Protein AF-T2I6U8-F1 (afdb_monomer_lite)

Structure (mmCIF, N/CA/C/O backbone):
data_AF-T2I6U8-F1
#
_entry.id   AF-T2I6U8-F1
#
loop_
_atom_site.group_PDB
_atom_site.id
_atom_site.type_symbol
_atom_site.label_atom_id
_atom_site.label_alt_id
_atom_site.label_comp_id
_atom_site.label_asym_id
_atom_site.label_entity_id
_atom_site.label_seq_id
_atom_site.pdbx_PDB_ins_code
_atom_site.Cartn_x
_atom_site.Cartn_y
_atom_site.Cartn_z
_atom_site.occupancy
_atom_site.B_iso_or_equiv
_atom_site.auth_seq_id
_atom_site.auth_comp_id
_atom_site.auth_asym_id
_atom_site.auth_atom_id
_atom_site.pdbx_PDB_model_num
ATOM 1 N N . MET A 1 1 ? 5.073 -19.945 -10.254 1.00 61.41 1 MET A N 1
ATOM 2 C CA . MET A 1 1 ? 5.795 -19.226 -9.179 1.00 61.41 1 MET A CA 1
ATOM 3 C C . MET A 1 1 ? 4.793 -18.905 -8.084 1.00 61.41 1 MET A C 1
ATOM 5 O O . MET A 1 1 ? 3.661 -18.589 -8.426 1.00 61.41 1 MET A O 1
ATOM 9 N N . CYS A 1 2 ? 5.161 -19.026 -6.810 1.00 73.31 2 CYS A N 1
ATOM 10 C CA . CYS A 1 2 ? 4.276 -18.641 -5.708 1.00 73.31 2 CYS A CA 1
ATOM 11 C C . CYS A 1 2 ? 4.266 -17.113 -5.572 1.00 73.31 2 CYS A C 1
ATOM 13 O O . CYS A 1 2 ? 5.336 -16.506 -5.599 1.00 73.31 2 CYS A O 1
ATOM 15 N N . LYS A 1 3 ? 3.078 -16.510 -5.447 1.00 84.19 3 LYS A N 1
ATOM 16 C CA . LYS A 1 3 ? 2.927 -15.078 -5.153 1.00 84.19 3 LYS A CA 1
ATOM 17 C C . LYS A 1 3 ? 3.488 -14.791 -3.758 1.00 84.19 3 LYS A C 1
ATOM 19 O O . LYS A 1 3 ? 3.182 -15.533 -2.821 1.00 84.19 3 LYS A O 1
ATOM 24 N N . ASN A 1 4 ? 4.291 -13.739 -3.614 1.00 93.31 4 ASN A N 1
ATOM 25 C CA . ASN A 1 4 ? 4.699 -13.263 -2.295 1.00 93.31 4 ASN A CA 1
ATOM 26 C C . ASN A 1 4 ? 3.631 -12.337 -1.716 1.00 93.31 4 ASN A C 1
ATOM 28 O O . ASN A 1 4 ? 2.903 -11.666 -2.446 1.00 93.31 4 ASN A O 1
ATOM 32 N N . PHE A 1 5 ? 3.586 -12.276 -0.387 1.00 95.69 5 PHE A N 1
ATOM 33 C CA . PHE A 1 5 ? 2.712 -11.375 0.351 1.00 95.69 5 PHE A CA 1
ATOM 34 C C . PHE A 1 5 ? 3.554 -10.385 1.153 1.00 95.69 5 PHE A C 1
ATOM 36 O O . PHE A 1 5 ? 4.497 -10.782 1.842 1.00 95.69 5 PHE A O 1
ATOM 43 N N . LEU A 1 6 ? 3.204 -9.101 1.089 1.00 95.88 6 LEU A N 1
ATOM 44 C CA . LEU A 1 6 ? 3.786 -8.056 1.930 1.00 95.88 6 LEU A CA 1
ATOM 45 C C . LEU A 1 6 ? 2.685 -7.341 2.707 1.00 95.88 6 LEU A C 1
ATOM 47 O O . LEU A 1 6 ? 1.746 -6.827 2.114 1.00 95.88 6 LEU A O 1
ATOM 51 N N . LEU A 1 7 ? 2.833 -7.242 4.025 1.00 97.19 7 LEU A N 1
ATOM 52 C CA . LEU A 1 7 ? 1.976 -6.390 4.843 1.00 97.19 7 LEU A CA 1
ATOM 53 C C . LEU A 1 7 ? 2.547 -4.972 4.894 1.00 97.19 7 LEU A C 1
ATOM 55 O O . LEU A 1 7 ? 3.719 -4.791 5.239 1.00 97.19 7 LEU A O 1
ATOM 59 N N . ILE A 1 8 ? 1.724 -3.970 4.588 1.00 96.50 8 ILE A N 1
ATOM 60 C CA . ILE A 1 8 ? 2.087 -2.561 4.755 1.00 96.50 8 ILE A CA 1
ATOM 61 C C . ILE A 1 8 ? 1.069 -1.829 5.624 1.00 96.50 8 ILE A C 1
ATOM 63 O O . ILE A 1 8 ? -0.136 -2.046 5.518 1.00 96.50 8 ILE A O 1
ATOM 67 N N . SER A 1 9 ? 1.577 -0.941 6.477 1.00 97.88 9 SER A N 1
ATOM 68 C CA . SER A 1 9 ? 0.756 -0.062 7.305 1.00 97.88 9 SER A CA 1
ATOM 69 C C . SER A 1 9 ? 0.450 1.230 6.556 1.00 97.88 9 SER A C 1
ATOM 71 O O . SER A 1 9 ? 1.377 1.950 6.183 1.00 97.88 9 SER A O 1
ATOM 73 N N . ILE A 1 10 ? -0.832 1.545 6.390 1.00 98.19 10 ILE A N 1
ATOM 74 C CA . ILE A 1 10 ? -1.332 2.748 5.718 1.00 98.19 10 ILE A CA 1
ATOM 75 C C . ILE A 1 10 ? -2.225 3.529 6.689 1.00 98.19 10 ILE A C 1
ATOM 77 O O . ILE A 1 10 ? -2.955 2.937 7.484 1.00 98.19 10 ILE A O 1
ATOM 81 N N . LYS A 1 11 ? -2.171 4.866 6.652 1.00 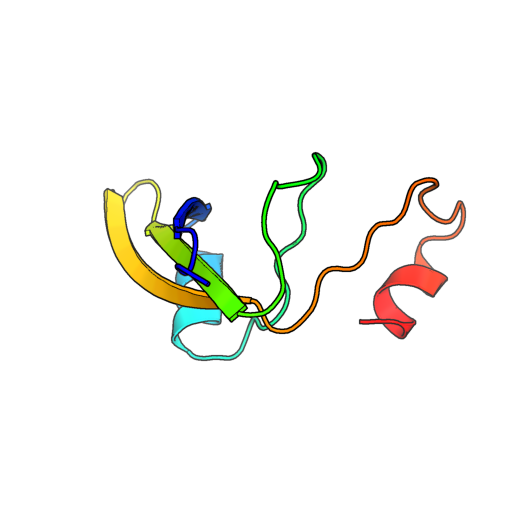98.25 11 LYS A N 1
ATOM 82 C CA . LYS A 1 11 ? -3.079 5.691 7.466 1.00 98.25 11 LYS A CA 1
ATOM 83 C C . LYS A 1 11 ? -4.527 5.578 6.974 1.00 98.25 11 LYS A C 1
ATOM 85 O O . LYS A 1 11 ? -4.717 5.463 5.761 1.00 98.25 11 LYS A O 1
ATOM 90 N N . PRO A 1 12 ? -5.527 5.689 7.868 1.00 98.25 12 PRO A N 1
ATOM 91 C CA . PRO A 1 12 ? -6.944 5.617 7.514 1.00 98.25 12 PRO A CA 1
ATOM 92 C C . PRO A 1 12 ? -7.336 6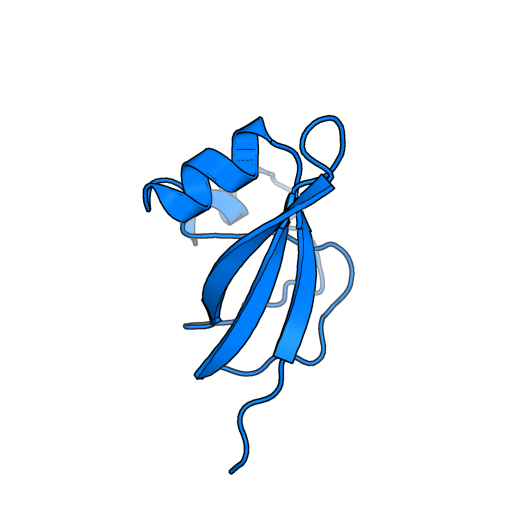.402 6.258 1.00 98.25 12 PRO A C 1
ATOM 94 O O . PRO A 1 12 ? -7.955 5.831 5.363 1.00 98.25 12 PRO A O 1
ATOM 97 N N . GLU A 1 13 ? -6.912 7.666 6.131 1.00 97.44 13 GLU A N 1
ATOM 98 C CA . GLU A 1 13 ? -7.325 8.514 5.006 1.00 97.44 13 GLU A CA 1
ATOM 99 C C . GLU A 1 13 ? -6.801 8.049 3.637 1.00 97.44 13 GLU A C 1
ATOM 101 O O . GLU A 1 13 ? -7.405 8.351 2.611 1.00 97.44 13 GLU A O 1
ATOM 106 N N . TYR A 1 14 ? -5.686 7.315 3.598 1.00 98.25 14 TYR A N 1
ATOM 107 C CA . TYR A 1 14 ? -5.115 6.795 2.352 1.00 98.25 14 TYR A CA 1
ATOM 108 C C . TYR A 1 14 ? -5.544 5.361 2.080 1.00 98.25 14 TYR A C 1
ATOM 110 O O . TYR A 1 14 ? -5.665 4.985 0.919 1.00 98.25 14 TYR A O 1
ATOM 118 N N . ALA A 1 15 ? -5.776 4.569 3.129 1.00 98.00 15 ALA A N 1
ATOM 119 C CA . ALA A 1 15 ? -6.271 3.208 2.984 1.00 98.00 15 ALA A CA 1
ATOM 120 C C . ALA A 1 15 ? -7.653 3.217 2.332 1.00 98.00 15 ALA A C 1
ATOM 122 O O . ALA A 1 15 ? -7.866 2.475 1.382 1.00 98.00 15 ALA A O 1
ATOM 123 N N . GLN A 1 16 ? -8.538 4.120 2.768 1.00 97.44 16 GLN A N 1
ATOM 124 C CA . GLN A 1 16 ? -9.858 4.280 2.163 1.00 97.44 16 GLN A CA 1
ATOM 125 C C . GLN A 1 16 ? -9.753 4.584 0.661 1.00 97.44 16 GLN A C 1
ATOM 127 O O . GLN A 1 16 ? -10.348 3.884 -0.145 1.00 97.44 16 GLN A O 1
ATOM 132 N N . LYS A 1 17 ? -8.870 5.511 0.265 1.00 98.31 17 LYS A N 1
ATOM 133 C CA . LYS A 1 17 ? -8.624 5.821 -1.154 1.00 98.31 17 LYS A CA 1
ATOM 134 C C . LYS A 1 17 ? -8.096 4.635 -1.962 1.00 98.31 17 LYS A C 1
ATOM 136 O O . LYS A 1 17 ? -8.385 4.546 -3.147 1.00 98.31 17 LYS A O 1
ATOM 141 N N . ILE A 1 18 ? -7.295 3.750 -1.361 1.00 97.88 18 ILE A N 1
ATOM 142 C CA . ILE A 1 18 ? -6.846 2.516 -2.030 1.00 97.88 18 ILE A CA 1
ATOM 143 C C . ILE A 1 18 ? -8.041 1.577 -2.230 1.00 97.88 18 ILE A C 1
ATOM 145 O O . ILE A 1 18 ? -8.222 1.051 -3.322 1.00 97.88 18 ILE A O 1
ATOM 149 N N . LEU A 1 19 ? -8.853 1.380 -1.187 1.00 95.75 19 LEU A N 1
ATOM 150 C CA . LEU A 1 19 ? -10.010 0.478 -1.211 1.00 95.75 19 LEU A CA 1
ATOM 151 C C . LEU A 1 19 ? -11.109 0.956 -2.170 1.00 95.75 19 LEU A C 1
ATOM 153 O O . LEU A 1 19 ? -11.738 0.130 -2.824 1.00 95.75 19 LEU A O 1
ATOM 157 N N . ASP A 1 20 ? -11.285 2.270 -2.300 1.00 97.25 20 ASP A N 1
ATOM 158 C CA . ASP A 1 20 ? -12.217 2.891 -3.247 1.00 97.25 20 ASP A CA 1
ATOM 159 C C . ASP A 1 20 ? -11.660 2.940 -4.684 1.00 97.25 20 ASP A C 1
ATOM 161 O O . ASP A 1 20 ? -12.359 3.333 -5.615 1.00 97.25 20 ASP A O 1
ATOM 165 N N . GLY A 1 21 ? -10.394 2.552 -4.884 1.00 95.81 21 GLY A N 1
ATOM 166 C CA . GLY A 1 21 ? -9.720 2.563 -6.185 1.00 95.81 21 GLY A CA 1
ATOM 167 C C . GLY A 1 21 ? -9.223 3.938 -6.647 1.00 95.81 21 GLY A C 1
ATOM 168 O O . GLY A 1 21 ? -8.657 4.047 -7.731 1.00 95.81 21 GLY A O 1
ATOM 169 N N . GLU A 1 22 ? -9.379 4.989 -5.839 1.00 97.38 22 GLU A N 1
ATOM 170 C CA . GLU A 1 22 ? -8.910 6.347 -6.153 1.00 97.38 22 GLU A CA 1
ATOM 171 C C . GLU A 1 22 ? -7.382 6.479 -6.094 1.00 97.38 22 GLU A C 1
ATOM 173 O O . GLU A 1 22 ? -6.776 7.251 -6.836 1.00 97.38 22 GLU A O 1
ATOM 178 N N . LYS A 1 23 ? -6.738 5.752 -5.175 1.00 96.56 23 LYS A N 1
ATOM 179 C CA . LYS A 1 23 ? -5.284 5.752 -4.992 1.00 96.56 23 LYS A CA 1
ATOM 180 C C . LYS A 1 23 ? -4.699 4.464 -5.554 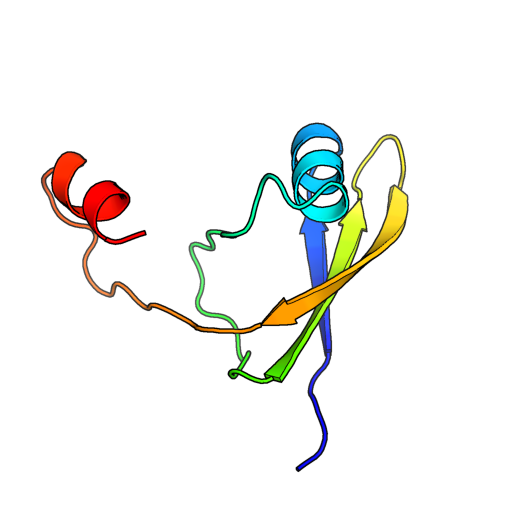1.00 96.56 23 LYS A C 1
ATOM 182 O O . LYS A 1 23 ? -4.685 3.433 -4.890 1.00 96.56 23 LYS A O 1
ATOM 187 N N . THR A 1 24 ? -4.136 4.571 -6.749 1.00 96.38 24 THR A N 1
ATOM 188 C CA . THR A 1 24 ? -3.539 3.456 -7.499 1.00 96.38 24 THR A CA 1
ATOM 189 C C . THR A 1 24 ? -2.024 3.338 -7.313 1.00 96.38 24 THR A C 1
ATOM 191 O O . THR A 1 24 ? -1.431 2.328 -7.680 1.00 96.38 24 THR A O 1
ATOM 194 N N . VAL A 1 25 ? -1.382 4.345 -6.709 1.00 94.88 25 VAL A N 1
ATOM 195 C CA . VAL A 1 25 ? 0.080 4.407 -6.554 1.00 94.88 25 VAL A CA 1
ATOM 196 C C . VAL A 1 25 ? 0.468 4.586 -5.092 1.00 94.88 25 VAL A C 1
ATOM 198 O O . VAL A 1 25 ? 0.014 5.521 -4.425 1.00 94.88 25 VAL A O 1
ATOM 201 N N . GLU A 1 26 ? 1.355 3.720 -4.592 1.00 95.00 26 GLU A N 1
ATOM 202 C CA . GLU A 1 26 ? 1.919 3.788 -3.241 1.00 95.00 26 GLU A CA 1
ATOM 203 C C . GLU A 1 26 ? 3.436 4.000 -3.266 1.00 95.00 26 GLU A C 1
ATOM 205 O O . GLU A 1 26 ? 4.195 3.188 -3.793 1.00 95.00 26 GLU A O 1
ATOM 210 N N . LEU A 1 27 ? 3.888 5.100 -2.660 1.00 93.38 27 LEU A N 1
ATOM 211 C CA . LEU A 1 27 ? 5.289 5.516 -2.678 1.00 93.38 27 LEU A CA 1
ATOM 212 C C . LEU A 1 27 ? 6.021 5.058 -1.416 1.00 93.38 27 LEU A C 1
ATOM 214 O O . LEU A 1 27 ? 5.558 5.256 -0.293 1.00 93.38 27 LEU A O 1
ATOM 218 N N . ARG A 1 28 ? 7.224 4.503 -1.582 1.00 91.56 28 ARG A N 1
ATOM 219 C CA . ARG A 1 28 ? 8.066 4.031 -0.473 1.00 91.56 28 ARG A CA 1
ATOM 220 C C . ARG A 1 28 ? 9.502 4.496 -0.680 1.00 91.56 28 ARG A C 1
ATOM 222 O O . ARG A 1 28 ? 10.045 4.382 -1.770 1.00 91.56 28 ARG A O 1
ATOM 229 N N . LYS A 1 29 ? 10.135 4.999 0.386 1.00 89.38 29 LYS A N 1
ATOM 230 C CA . LYS A 1 29 ? 11.550 5.420 0.348 1.00 89.38 29 LYS A CA 1
ATOM 231 C C . LYS A 1 29 ? 12.507 4.242 0.174 1.00 89.38 29 LYS A C 1
ATOM 233 O O . LYS A 1 29 ? 13.525 4.365 -0.491 1.00 89.38 29 LYS A O 1
ATOM 238 N N . THR A 1 30 ? 12.200 3.118 0.815 1.00 87.75 30 THR A N 1
ATOM 239 C CA . THR A 1 30 ? 13.024 1.910 0.764 1.00 87.75 30 THR A CA 1
ATOM 240 C C . THR A 1 30 ? 12.425 0.937 -0.235 1.00 87.75 30 THR A C 1
ATOM 242 O O . THR A 1 30 ? 11.228 0.647 -0.176 1.00 87.75 30 THR A O 1
ATOM 245 N N . ARG A 1 31 ? 13.275 0.405 -1.116 1.00 86.19 31 ARG A N 1
ATOM 246 C CA . ARG A 1 31 ? 12.895 -0.629 -2.076 1.00 86.19 31 ARG A CA 1
ATOM 247 C C . ARG A 1 31 ? 12.321 -1.850 -1.354 1.00 86.19 31 ARG A C 1
ATOM 249 O O . ARG A 1 31 ? 12.924 -2.374 -0.417 1.00 86.19 31 ARG A O 1
ATOM 256 N N . THR A 1 32 ? 11.169 -2.319 -1.816 1.00 85.62 32 THR A N 1
ATOM 257 C CA . THR A 1 32 ? 10.537 -3.556 -1.349 1.00 85.62 32 THR A CA 1
ATOM 258 C C . THR A 1 32 ? 11.006 -4.748 -2.191 1.00 85.62 32 THR A C 1
ATOM 260 O O . THR A 1 32 ? 11.533 -4.588 -3.291 1.00 85.62 32 THR A O 1
ATOM 263 N N . ARG A 1 33 ? 10.830 -5.970 -1.675 1.00 88.75 33 ARG A N 1
ATOM 264 C CA . ARG A 1 33 ? 11.151 -7.219 -2.398 1.00 88.75 33 ARG A CA 1
ATOM 265 C C . ARG A 1 33 ? 10.028 -7.683 -3.341 1.00 88.75 33 ARG A C 1
ATOM 267 O O . ARG A 1 33 ? 10.073 -8.818 -3.804 1.00 88.75 33 ARG A O 1
ATOM 274 N N . LEU A 1 34 ? 9.032 -6.828 -3.571 1.00 92.81 34 LEU A N 1
ATOM 275 C CA . LEU A 1 34 ? 7.870 -7.128 -4.401 1.00 92.81 34 LEU A CA 1
ATOM 276 C C . LEU A 1 34 ? 8.274 -7.294 -5.868 1.00 92.81 34 LEU A C 1
ATOM 278 O O . LEU A 1 34 ? 9.267 -6.723 -6.327 1.00 92.81 34 LEU A O 1
ATOM 282 N N . LYS A 1 35 ? 7.467 -8.057 -6.593 1.00 94.25 35 LYS A N 1
ATOM 283 C CA . LYS A 1 35 ? 7.467 -8.179 -8.051 1.00 94.25 35 LYS A CA 1
ATOM 284 C C . LYS A 1 35 ? 6.043 -7.959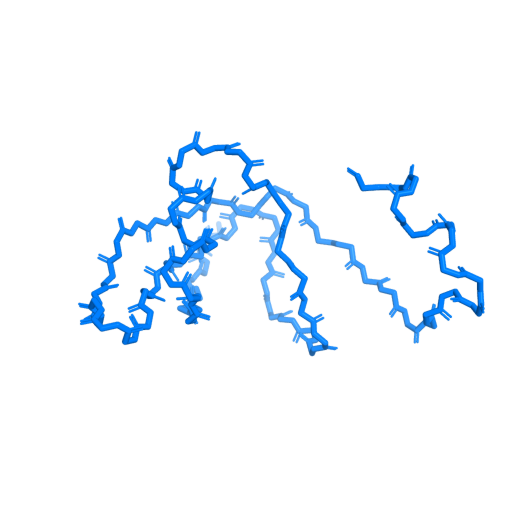 -8.579 1.00 94.25 35 LYS A C 1
ATOM 286 O O . LYS A 1 35 ? 5.097 -8.149 -7.814 1.00 94.25 35 LYS A O 1
ATOM 291 N N . PRO A 1 36 ? 5.871 -7.601 -9.863 1.00 95.19 36 PRO A N 1
ATOM 292 C CA . PRO A 1 36 ? 4.562 -7.645 -10.508 1.00 95.19 36 PRO A CA 1
ATOM 293 C C . PRO A 1 36 ? 3.844 -8.978 -10.251 1.00 95.19 36 PRO A C 1
ATOM 295 O O . PRO A 1 36 ? 4.455 -10.045 -10.363 1.00 95.19 36 PRO A O 1
ATOM 298 N N . GLY A 1 37 ? 2.571 -8.910 -9.869 1.00 95.81 37 GLY A N 1
ATOM 299 C CA . GLY A 1 37 ? 1.733 -10.050 -9.490 1.00 95.81 37 GLY A CA 1
ATOM 300 C C . GLY A 1 37 ? 1.802 -10.467 -8.014 1.00 95.81 37 GLY A C 1
ATOM 301 O O . GLY A 1 37 ? 1.009 -11.316 -7.592 1.00 95.81 37 GLY A O 1
ATOM 302 N N . ASP A 1 38 ? 2.717 -9.901 -7.217 1.00 96.69 38 ASP A N 1
ATOM 303 C CA . ASP A 1 38 ? 2.727 -10.095 -5.761 1.00 96.69 38 ASP A CA 1
ATOM 304 C C . ASP A 1 38 ? 1.556 -9.350 -5.099 1.00 96.69 38 ASP A C 1
ATOM 306 O O . ASP A 1 38 ? 1.036 -8.366 -5.626 1.00 96.69 38 ASP A O 1
ATOM 310 N N . ILE A 1 39 ? 1.154 -9.811 -3.913 1.00 97.19 39 ILE A N 1
ATOM 311 C CA . ILE A 1 39 ? 0.030 -9.245 -3.166 1.00 97.19 39 ILE A CA 1
ATOM 312 C C . ILE A 1 39 ? 0.534 -8.379 -2.015 1.00 97.19 39 ILE A C 1
ATOM 314 O O . ILE A 1 39 ? 1.398 -8.772 -1.227 1.00 97.19 39 ILE A O 1
ATOM 318 N N . VAL A 1 40 ? -0.071 -7.206 -1.871 1.00 97.38 40 VAL A N 1
ATOM 319 C CA . VAL A 1 40 ? 0.134 -6.323 -0.730 1.00 97.38 40 VAL A CA 1
ATOM 320 C C . VAL A 1 40 ? -1.117 -6.323 0.133 1.00 97.38 40 VAL A C 1
ATOM 322 O O . VAL A 1 40 ? -2.196 -5.966 -0.327 1.00 97.38 40 VAL A O 1
ATOM 325 N N . LEU A 1 41 ? -0.965 -6.706 1.398 1.00 98.06 41 LEU A N 1
ATOM 326 C CA . LEU A 1 41 ? -2.003 -6.603 2.417 1.00 98.06 41 LEU A CA 1
ATOM 327 C C . LEU A 1 41 ? -1.966 -5.201 3.036 1.00 98.06 41 LEU A C 1
ATOM 329 O O . LEU A 1 41 ? -0.903 -4.722 3.445 1.00 98.06 41 LEU A O 1
ATOM 333 N N . VAL A 1 42 ? -3.129 -4.563 3.143 1.00 98.31 42 VAL A N 1
ATOM 334 C CA . VAL A 1 42 ? -3.278 -3.218 3.704 1.00 98.31 42 VAL A CA 1
ATOM 335 C C . VAL A 1 42 ? -3.711 -3.327 5.161 1.00 98.31 42 VAL A C 1
ATOM 337 O O . VAL A 1 42 ? -4.879 -3.580 5.463 1.00 98.31 42 VAL A O 1
ATOM 340 N N . TYR A 1 43 ? -2.762 -3.117 6.072 1.00 98.62 43 TYR A N 1
ATOM 341 C CA . TYR A 1 43 ? -3.064 -2.861 7.474 1.00 98.62 43 TYR A CA 1
ATOM 342 C C . TYR A 1 43 ? -3.361 -1.379 7.653 1.00 98.62 43 TYR A C 1
ATOM 344 O O . TYR A 1 43 ? -2.502 -0.527 7.416 1.00 98.62 43 TYR A O 1
ATOM 352 N N . VAL A 1 44 ? -4.567 -1.059 8.098 1.00 98.62 44 VAL A N 1
ATOM 353 C CA . VAL A 1 44 ? -4.931 0.314 8.405 1.00 98.62 44 VAL A CA 1
ATOM 354 C C . VAL A 1 44 ? -4.511 0.633 9.826 1.00 98.62 44 VAL A C 1
ATOM 356 O O . VAL A 1 44 ? -4.864 -0.070 10.772 1.00 98.62 44 VAL A O 1
ATOM 359 N N . SER A 1 45 ? -3.706 1.682 9.979 1.00 98.56 45 SER A N 1
ATOM 360 C CA . SER A 1 45 ? -3.166 2.072 11.277 1.00 98.56 45 SER A CA 1
ATOM 361 C C . SER A 1 45 ? -4.247 2.628 12.215 1.00 98.56 45 SER A C 1
ATOM 363 O O . SER A 1 45 ? -5.434 2.668 11.891 1.00 98.56 45 SER A O 1
ATOM 365 N N . SER A 1 46 ? -3.832 3.078 13.403 1.00 97.38 46 SER A N 1
ATOM 366 C CA . SER A 1 46 ? -4.719 3.735 14.372 1.00 97.38 46 SER A CA 1
A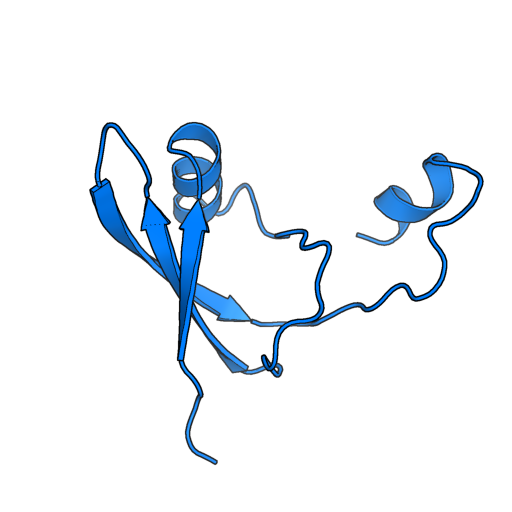TOM 367 C C . SER A 1 46 ? -5.583 4.832 13.718 1.00 97.38 46 SER A C 1
ATOM 369 O O . SER A 1 46 ? -5.066 5.559 12.860 1.00 97.38 46 SER A O 1
ATOM 371 N N . PRO A 1 47 ? -6.874 4.951 14.091 1.00 97.31 47 PRO A N 1
ATOM 372 C CA . PRO A 1 47 ? -7.557 4.211 15.164 1.00 97.31 47 PRO A CA 1
ATOM 373 C C . PRO A 1 47 ? -8.163 2.862 14.744 1.00 97.31 47 PRO A C 1
ATOM 375 O O . PRO A 1 47 ? -8.721 2.171 15.585 1.00 97.31 47 PRO A O 1
ATOM 378 N N . GLN A 1 48 ? -8.077 2.476 13.470 1.00 97.81 48 GLN A N 1
ATOM 379 C CA . GLN A 1 48 ? -8.805 1.312 12.947 1.00 97.81 48 GLN A CA 1
ATOM 380 C C . GLN A 1 48 ? -8.096 -0.013 13.247 1.00 97.81 48 GLN A C 1
ATOM 382 O O . GLN A 1 48 ? -8.746 -0.981 13.620 1.00 97.81 48 GLN A O 1
ATOM 387 N N . GLN A 1 49 ? -6.764 -0.040 13.119 1.00 98.19 49 GLN A N 1
ATOM 388 C CA . GLN A 1 49 ? -5.908 -1.165 13.528 1.00 98.19 49 GLN A CA 1
ATOM 389 C C . GLN A 1 49 ? -6.355 -2.530 12.973 1.00 98.19 49 GLN A C 1
ATOM 391 O O . GLN A 1 49 ? -6.371 -3.532 13.687 1.00 98.19 49 GLN A O 1
ATOM 396 N N . VAL A 1 50 ? -6.708 -2.579 11.687 1.00 98.38 50 VAL A N 1
ATOM 397 C CA . VAL A 1 50 ? -7.301 -3.758 11.037 1.00 98.38 50 VAL A CA 1
ATOM 398 C C . VAL A 1 50 ? -6.679 -4.002 9.665 1.00 98.38 50 VAL A C 1
ATOM 400 O O . VAL A 1 50 ? -6.276 -3.062 8.985 1.00 98.38 50 VAL A O 1
ATOM 403 N N . ILE A 1 51 ? -6.604 -5.261 9.230 1.00 98.38 51 ILE A N 1
ATOM 404 C CA . ILE A 1 51 ? -6.323 -5.577 7.823 1.00 98.38 51 ILE A CA 1
ATOM 405 C C . ILE A 1 51 ? -7.626 -5.381 7.048 1.00 98.38 51 ILE A C 1
ATOM 407 O O . ILE A 1 51 ? -8.559 -6.160 7.217 1.00 98.38 51 ILE A O 1
ATOM 411 N N . ALA A 1 52 ? -7.697 -4.328 6.236 1.00 97.38 52 ALA A N 1
ATOM 412 C CA . ALA A 1 52 ? -8.941 -3.919 5.577 1.00 97.38 52 ALA A CA 1
ATOM 413 C C . ALA A 1 52 ? -9.050 -4.376 4.117 1.00 97.38 52 ALA A C 1
ATOM 415 O O . ALA A 1 52 ? -10.114 -4.271 3.517 1.00 97.38 52 ALA A O 1
ATOM 416 N N . GLY A 1 53 ? -7.967 -4.885 3.531 1.00 96.62 53 GLY A N 1
ATOM 417 C CA . GLY A 1 53 ? -7.983 -5.360 2.156 1.00 96.62 53 GLY A CA 1
ATOM 418 C C . GLY A 1 53 ? -6.596 -5.678 1.633 1.00 96.62 53 GLY A C 1
ATOM 419 O O . GLY A 1 53 ? -5.622 -5.783 2.387 1.00 96.62 53 GLY A O 1
ATOM 420 N N . PHE A 1 54 ? -6.519 -5.838 0.321 1.00 97.38 54 PHE A N 1
ATOM 421 C CA . PHE A 1 54 ? -5.285 -6.117 -0.386 1.00 97.38 54 PHE A CA 1
ATOM 422 C C . PHE A 1 54 ? -5.355 -5.570 -1.807 1.00 97.38 54 PHE A C 1
ATOM 424 O O . PHE A 1 54 ? -6.440 -5.322 -2.329 1.00 97.38 54 PHE A O 1
ATOM 431 N N . PHE A 1 55 ? -4.197 -5.430 -2.437 1.00 96.94 55 PHE A N 1
ATOM 432 C CA . PHE A 1 55 ? -4.096 -5.174 -3.867 1.00 96.94 55 PHE A CA 1
ATOM 433 C C . PHE A 1 55 ? -2.978 -6.012 -4.482 1.00 96.94 55 PHE A C 1
ATOM 435 O O . PHE A 1 55 ? -2.040 -6.433 -3.797 1.00 96.94 55 PHE A O 1
ATOM 442 N N . GLU A 1 56 ? -3.099 -6.274 -5.778 1.00 97.00 56 GLU A N 1
ATOM 443 C CA . GLU A 1 56 ? -2.041 -6.887 -6.574 1.00 97.00 56 GLU A CA 1
ATOM 444 C C . GLU A 1 56 ? -1.127 -5.796 -7.131 1.00 97.00 56 GLU A C 1
ATOM 446 O O . GLU A 1 56 ? -1.586 -4.740 -7.562 1.00 97.00 56 GLU A O 1
ATOM 451 N N . VAL A 1 57 ? 0.181 -6.030 -7.085 1.00 96.12 57 VAL A N 1
ATOM 452 C CA . VAL A 1 57 ? 1.168 -5.089 -7.611 1.00 96.12 57 VAL A CA 1
ATOM 453 C C . VAL A 1 57 ? 1.224 -5.236 -9.122 1.00 96.12 57 VAL A C 1
ATOM 455 O O . VAL A 1 57 ? 1.661 -6.270 -9.620 1.00 96.12 57 VAL A O 1
ATOM 458 N N . GLU A 1 58 ? 0.834 -4.198 -9.852 1.00 96.00 58 GLU A N 1
ATOM 459 C CA . GLU A 1 58 ? 0.922 -4.208 -11.313 1.00 96.00 58 GLU A CA 1
ATOM 460 C C . GLU A 1 58 ? 2.349 -3.917 -11.794 1.00 96.00 58 GLU A C 1
ATOM 462 O O . GLU A 1 58 ? 2.927 -4.702 -12.537 1.00 96.00 58 GLU A O 1
ATOM 467 N N . ASN A 1 59 ? 2.951 -2.824 -11.317 1.00 93.88 59 ASN A N 1
ATOM 468 C CA . ASN A 1 59 ? 4.287 -2.382 -11.715 1.00 93.88 59 ASN A CA 1
ATOM 469 C C . ASN A 1 59 ? 5.071 -1.805 -10.530 1.00 93.88 59 ASN A C 1
ATOM 471 O O . ASN A 1 59 ? 4.502 -1.411 -9.511 1.00 93.88 59 ASN A O 1
ATOM 475 N N . ILE A 1 60 ? 6.403 -1.778 -10.656 1.00 92.62 60 ILE A N 1
ATOM 476 C CA . ILE A 1 60 ? 7.316 -1.243 -9.638 1.00 92.62 60 ILE A CA 1
ATOM 477 C C . ILE A 1 60 ? 8.348 -0.357 -10.324 1.00 92.62 60 ILE A C 1
ATOM 479 O O . ILE A 1 60 ? 9.235 -0.854 -11.015 1.00 92.62 60 ILE A O 1
ATOM 483 N N . GLU A 1 61 ? 8.266 0.940 -10.054 1.00 89.75 61 GLU A N 1
ATOM 484 C CA . GLU A 1 61 ? 9.224 1.932 -10.534 1.00 89.75 61 GLU A CA 1
ATOM 485 C C . GLU A 1 61 ? 10.244 2.266 -9.441 1.00 89.75 61 GLU A C 1
ATOM 487 O O . GLU A 1 61 ? 9.888 2.535 -8.288 1.00 89.75 61 GLU A O 1
ATOM 492 N N . ILE A 1 62 ? 11.533 2.241 -9.789 1.00 88.12 62 ILE A N 1
ATOM 493 C CA . ILE A 1 62 ? 12.632 2.528 -8.859 1.00 88.12 62 ILE A CA 1
ATOM 494 C C . ILE A 1 62 ? 13.400 3.740 -9.364 1.00 88.12 62 ILE A C 1
ATOM 496 O O . ILE A 1 62 ? 13.973 3.729 -10.449 1.00 88.12 62 ILE A O 1
ATOM 500 N N . PHE A 1 63 ? 13.472 4.764 -8.520 1.00 84.12 63 PHE A N 1
ATOM 501 C CA . PHE A 1 63 ? 14.214 5.986 -8.797 1.00 84.12 63 PHE A CA 1
ATOM 502 C C . PHE A 1 63 ? 15.434 6.044 -7.875 1.00 84.12 63 PHE A C 1
ATOM 504 O O . PHE A 1 63 ? 15.303 6.312 -6.683 1.00 84.12 63 PHE A O 1
ATOM 511 N N . GLU A 1 64 ? 16.627 5.778 -8.412 1.00 75.94 64 GLU A N 1
ATOM 512 C CA . GLU A 1 64 ? 17.879 5.817 -7.634 1.00 75.94 64 GLU A CA 1
ATOM 513 C C . GLU A 1 64 ? 18.313 7.249 -7.295 1.00 75.94 64 GLU A C 1
ATOM 515 O O . GLU A 1 64 ? 18.907 7.497 -6.249 1.00 75.94 64 GLU A O 1
ATOM 520 N N . ASN A 1 65 ? 17.951 8.209 -8.149 1.00 73.19 65 ASN A N 1
ATOM 521 C CA . ASN A 1 65 ? 18.185 9.630 -7.942 1.00 73.19 65 ASN A CA 1
ATOM 522 C C . ASN A 1 65 ? 16.847 10.362 -8.036 1.00 73.19 65 ASN A C 1
ATOM 524 O O . ASN A 1 65 ? 16.247 10.408 -9.112 1.00 73.19 65 ASN A O 1
ATOM 528 N N . LEU A 1 66 ? 16.374 10.945 -6.927 1.00 66.62 66 LEU A N 1
ATOM 529 C CA . LEU A 1 66 ? 15.208 11.827 -6.991 1.00 66.62 66 LEU A CA 1
ATOM 530 C C . LEU A 1 66 ? 15.515 12.970 -7.969 1.00 66.62 66 LEU A C 1
ATOM 532 O O . LEU A 1 66 ? 16.570 13.606 -7.843 1.00 66.62 66 LEU A O 1
ATOM 536 N N . PRO A 1 67 ? 14.627 13.256 -8.937 1.00 64.50 67 PRO A N 1
ATOM 537 C CA . PRO A 1 67 ? 14.837 14.376 -9.835 1.00 64.50 67 PRO A CA 1
ATOM 538 C C . PRO A 1 67 ? 14.973 15.658 -9.004 1.00 64.50 67 PRO A C 1
ATOM 540 O O . PRO A 1 67 ? 14.120 15.976 -8.175 1.00 64.50 67 PRO A O 1
ATOM 543 N N . LYS A 1 68 ? 16.070 16.403 -9.215 1.00 61.16 68 LYS A N 1
ATOM 544 C CA . LYS A 1 68 ? 16.360 17.667 -8.503 1.00 61.16 68 LYS A CA 1
ATOM 545 C C . LYS A 1 68 ? 15.273 18.731 -8.723 1.00 61.16 68 LYS A C 1
ATOM 547 O O . LYS A 1 68 ? 15.202 19.704 -7.980 1.00 61.16 68 LYS A O 1
ATOM 552 N N . GLN A 1 69 ? 14.423 18.535 -9.729 1.00 58.66 69 GLN A N 1
ATOM 553 C CA . GLN A 1 69 ? 13.229 19.323 -10.008 1.00 58.66 69 GLN A CA 1
ATOM 554 C C . GLN A 1 69 ? 11.992 18.460 -9.729 1.00 58.66 69 GLN A C 1
ATOM 556 O O . GLN A 1 69 ? 11.816 17.407 -10.338 1.00 58.66 69 GLN A O 1
ATOM 561 N N . LYS A 1 70 ? 11.134 18.919 -8.807 1.00 55.16 70 LYS A N 1
ATOM 562 C CA . LYS A 1 70 ? 9.922 18.211 -8.345 1.00 55.16 70 LYS A CA 1
ATOM 563 C C . LYS A 1 70 ? 8.930 17.856 -9.460 1.00 55.16 70 LYS A C 1
ATOM 565 O O . LYS A 1 70 ? 8.142 16.935 -9.274 1.00 55.16 70 LYS A O 1
ATOM 570 N N . ASN A 1 71 ? 8.959 18.575 -10.579 1.00 56.34 71 ASN A N 1
ATOM 571 C CA . ASN A 1 71 ? 7.897 18.507 -11.581 1.00 56.34 71 ASN A CA 1
ATOM 572 C C . ASN A 1 71 ? 7.951 17.215 -12.416 1.00 56.34 71 ASN A C 1
ATOM 574 O O . ASN A 1 71 ? 6.913 16.646 -12.701 1.00 56.34 71 ASN A O 1
ATOM 578 N N . ASN A 1 72 ? 9.134 16.649 -12.670 1.00 60.25 72 ASN A N 1
ATOM 579 C CA . ASN A 1 72 ? 9.275 15.537 -13.626 1.00 60.25 72 ASN A CA 1
ATOM 580 C C . ASN A 1 72 ? 8.853 14.153 -13.087 1.00 60.25 72 ASN A C 1
ATOM 582 O O . ASN A 1 72 ? 8.919 13.171 -13.824 1.00 60.25 72 ASN A O 1
ATOM 586 N N . PHE A 1 73 ? 8.534 14.033 -11.794 1.00 67.44 73 PHE A N 1
ATOM 587 C CA . PHE A 1 73 ? 8.159 12.753 -11.180 1.00 67.44 73 PHE A CA 1
ATOM 588 C C . PHE A 1 73 ? 6.669 12.455 -11.357 1.00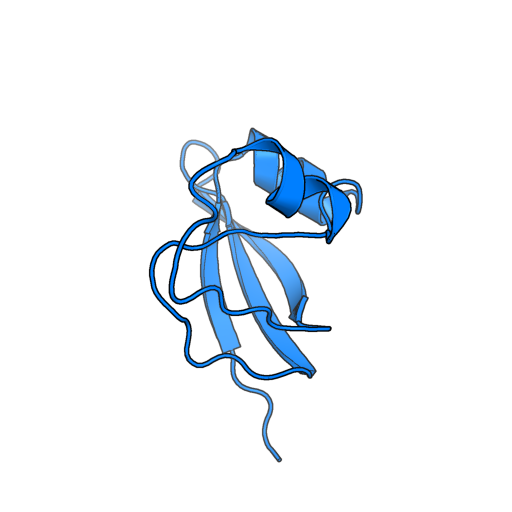 67.44 73 PHE A C 1
ATOM 590 O O . PHE A 1 73 ? 6.320 11.358 -11.775 1.00 67.44 73 PHE A O 1
ATOM 597 N N . TRP A 1 74 ? 5.812 13.438 -11.069 1.00 70.94 74 TRP A N 1
ATOM 598 C CA . TRP A 1 74 ? 4.359 13.277 -11.147 1.00 70.94 74 TRP A CA 1
ATOM 599 C C . TRP A 1 74 ? 3.846 13.174 -12.582 1.00 70.94 74 TRP A C 1
ATOM 601 O O . TRP A 1 74 ? 2.817 12.562 -12.795 1.00 70.94 74 TRP A O 1
ATOM 611 N N . ASP A 1 75 ? 4.585 13.684 -13.566 1.00 73.50 75 ASP A N 1
ATOM 612 C CA . ASP A 1 75 ? 4.224 13.530 -14.982 1.00 73.50 75 ASP A CA 1
ATOM 613 C C . ASP A 1 75 ? 4.420 12.092 -15.506 1.00 73.50 75 ASP A C 1
ATOM 615 O O . ASP A 1 75 ? 3.991 11.766 -16.611 1.00 73.50 75 ASP A O 1
ATOM 619 N N . LYS A 1 76 ? 5.128 11.239 -14.752 1.00 65.44 76 LYS A N 1
ATOM 620 C CA . LYS A 1 76 ? 5.456 9.855 -15.135 1.00 65.44 76 LYS A CA 1
ATOM 621 C C . LYS A 1 76 ? 4.589 8.802 -14.446 1.00 65.44 76 LYS A C 1
ATOM 623 O O . LYS A 1 76 ? 4.801 7.616 -14.692 1.00 65.44 76 LYS A O 1
ATOM 628 N N . ILE A 1 77 ? 3.701 9.225 -13.552 1.00 66.75 77 ILE A N 1
ATOM 629 C CA . ILE A 1 77 ? 2.894 8.378 -12.670 1.00 66.75 77 ILE A CA 1
ATOM 630 C C . ILE A 1 77 ? 1.430 8.691 -12.924 1.00 66.75 77 ILE A C 1
ATOM 632 O O . ILE A 1 77 ? 0.660 7.724 -13.088 1.00 66.75 77 ILE A O 1
#

InterPro domains:
  IPR007374 ASCH domain [PF04266] (8-63)
  IPR015947 PUA-like superfamily [SSF88697] (2-63)

pLDDT: mean 89.09, std 12.79, range [55.16, 98.62]

Sequence (77 aa):
MCKNFLLISIKPEYAQKILDGEKTVELRKTRTRLKPGDIVLVYVSSPQQVIAGFFEVENIEIFENLPKQKNNFWDKI

Secondary structure (DSSP, 8-state):
-PPPEEEEEE-HHHHHHHHTTS------SSPPS--TT-EEEEEE-TTT-EEEEEEE-------SS--SSTHHHHTT-

Organism: NCBI:txid423474

Foldseek 3Di:
DDAAEAEDEDEPVVVVCVVVVNDPDDDDPDDDPHDQQHKYFYQYDPPVRDRPDIDGHHDDDDDPDDPPDPPVPVVVD

Radius of gyration: 13.72 Å; chains: 1; bounding box: 30×38×30 Å